Protein AF-A0A7X7ZI71-F1 (afdb_monomer)

Sequence (74 aa):
MATQHIYGRRRRGTPGKHIYLERLASVEAVSQTRSSNEYEITDLDHYFEFLGGLTASVNAARGSAVPTLVTDTT

pLDDT: mean 72.39, std 14.74, range [36.88, 89.56]

Solvent-accessible surface area (backbone atoms only — not comparable to full-atom values): 4708 Å² total; per-residue (Å²): 133,85,83,58,53,42,76,54,101,90,40,74,73,42,80,33,64,67,64,50,44,58,53,32,37,69,57,72,62,48,76,48,78,46,85,70,99,81,70,65,93,86,79,54,74,67,60,54,50,55,56,46,50,50,48,52,50,26,25,67,53,50,76,48,88,59,58,78,46,76,44,80,69,126

Foldseek 3Di:
DDQQADDDPPGDRDRDVPVVLVVLLPDQEAEDEDDDPPDDPPPDPVVCCPQVVSQVSSCVSNVHGHYYYYHYDD

Secondary structure (DSSP, 8-state):
----EEEETTEEEEE-HHHHHHHHHT---EEEEE---SS-TTS-THHHHHHHHHHHHHHHHHSS---EEEEE--

Mean predicted aligned error: 10.2 Å

Radius of gyration: 14.52 Å; Cα contacts (8 Å, |Δi|>4): 79; chains: 1; bounding b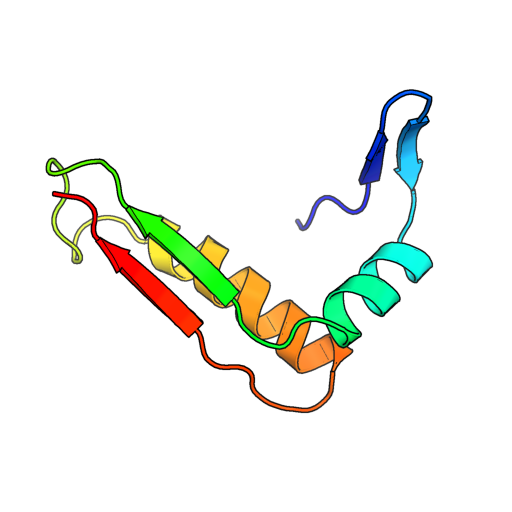ox: 31×25×37 Å

Nearest PDB structures (foldseek):
  1knw-assembly1_A  TM=6.061E-01  e=1.070E-01  Escherichia coli
  4r1m-assembly1_B  TM=6.154E-01  e=5.512E+00  Bacteroides thetaiotaomicron VPI-5482
  4r1l-assembly3_B  TM=5.158E-01  e=4.220E+00  Bacteroides thetaiotaomicron VPI-5482
  8jtp-assembly1_A  TM=3.476E-01  e=8.799E+00  Klebsiella pneumoniae subsp. pneumoniae

Structure (mmCIF, N/CA/C/O backbone):
data_AF-A0A7X7ZI71-F1
#
_entry.id   AF-A0A7X7ZI71-F1
#
loop_
_atom_site.group_PDB
_atom_site.id
_atom_site.type_symbol
_atom_site.label_atom_id
_atom_site.label_alt_id
_atom_site.label_comp_id
_atom_site.label_asym_id
_atom_site.label_entity_id
_atom_site.label_seq_id
_atom_site.pdbx_PDB_ins_code
_atom_site.Cartn_x
_atom_site.Cartn_y
_atom_site.Cartn_z
_atom_site.occupancy
_atom_site.B_iso_or_equiv
_atom_site.auth_seq_id
_atom_site.auth_comp_id
_atom_site.auth_asym_id
_atom_site.auth_atom_id
_atom_site.pdbx_PDB_model_num
ATOM 1 N N . MET A 1 1 ? 7.058 11.324 -6.564 1.00 36.88 1 MET A N 1
ATOM 2 C CA . MET A 1 1 ? 7.247 10.629 -7.865 1.00 36.88 1 MET A CA 1
ATOM 3 C C . MET A 1 1 ? 7.517 9.152 -7.590 1.00 36.88 1 MET A C 1
ATOM 5 O O . MET A 1 1 ? 8.579 8.838 -7.074 1.00 36.88 1 MET A O 1
ATOM 9 N N . ALA A 1 2 ? 6.554 8.257 -7.847 1.00 47.62 2 ALA A N 1
ATOM 10 C CA . ALA A 1 2 ? 6.706 6.821 -7.579 1.00 47.62 2 ALA A CA 1
ATOM 11 C C . ALA A 1 2 ? 7.713 6.175 -8.552 1.00 47.62 2 ALA A C 1
ATOM 13 O O . ALA A 1 2 ? 7.600 6.320 -9.771 1.00 47.62 2 ALA A O 1
ATOM 14 N N . THR A 1 3 ? 8.712 5.469 -8.029 1.00 52.25 3 THR A N 1
ATOM 15 C CA . THR A 1 3 ? 9.802 4.864 -8.806 1.00 52.25 3 THR A CA 1
ATOM 16 C C . THR A 1 3 ? 9.368 3.529 -9.435 1.00 52.25 3 THR A C 1
ATOM 18 O O . THR A 1 3 ? 9.447 2.473 -8.821 1.00 52.25 3 THR A O 1
ATOM 21 N N . GLN A 1 4 ? 8.927 3.550 -10.700 1.00 66.50 4 GLN A N 1
ATOM 22 C CA . GLN A 1 4 ? 8.431 2.371 -11.443 1.00 66.50 4 GLN A CA 1
ATOM 23 C C . GLN A 1 4 ? 9.539 1.547 -12.130 1.00 66.50 4 GLN A C 1
ATOM 25 O O . GLN A 1 4 ? 9.498 1.298 -13.340 1.00 66.50 4 GLN A O 1
ATOM 30 N N . HIS A 1 5 ? 10.541 1.119 -11.364 1.00 74.19 5 HIS A N 1
ATOM 31 C CA . HIS A 1 5 ? 11.690 0.380 -11.892 1.00 74.19 5 HIS A CA 1
ATOM 32 C C . HIS A 1 5 ? 11.773 -1.025 -11.301 1.00 74.19 5 HIS A C 1
ATOM 34 O O . HIS A 1 5 ? 11.660 -1.214 -10.092 1.00 74.19 5 HIS A O 1
ATOM 40 N N . ILE A 1 6 ? 11.997 -2.019 -12.162 1.00 73.12 6 ILE A N 1
ATOM 41 C CA . ILE A 1 6 ? 12.171 -3.410 -11.743 1.00 73.12 6 ILE A CA 1
ATOM 42 C C . ILE A 1 6 ? 13.618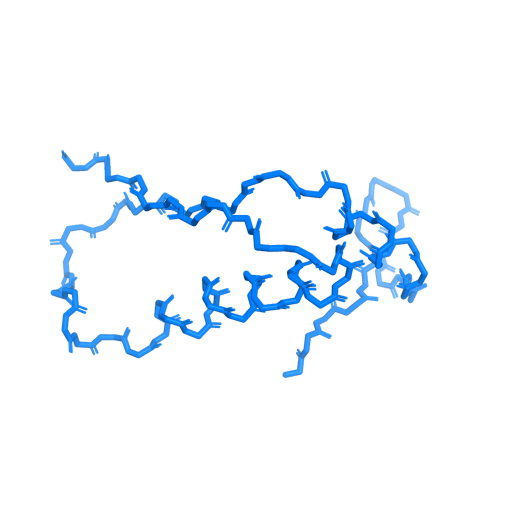 -3.620 -11.298 1.00 73.12 6 ILE A C 1
ATOM 44 O O . ILE A 1 6 ? 14.561 -3.368 -12.057 1.00 73.12 6 ILE A O 1
ATOM 48 N N . TYR A 1 7 ? 13.775 -4.159 -10.092 1.00 71.56 7 TYR A N 1
ATOM 49 C CA . TYR A 1 7 ? 15.045 -4.633 -9.558 1.00 71.56 7 TYR A CA 1
ATOM 50 C C . TYR A 1 7 ? 14.973 -6.142 -9.322 1.00 71.56 7 TYR A C 1
ATOM 52 O O . TYR A 1 7 ? 14.000 -6.660 -8.781 1.00 71.56 7 TYR A O 1
ATOM 60 N N . GLY A 1 8 ? 16.002 -6.865 -9.749 1.00 75.69 8 GLY A N 1
ATOM 61 C CA . GLY A 1 8 ? 16.128 -8.301 -9.547 1.00 75.69 8 GLY A CA 1
ATOM 62 C C . GLY A 1 8 ? 17.516 -8.802 -9.929 1.00 75.69 8 GLY A C 1
ATOM 63 O O . GLY A 1 8 ? 18.319 -8.081 -10.517 1.00 75.69 8 GLY A O 1
ATOM 64 N N . ARG A 1 9 ? 17.797 -10.078 -9.647 1.00 73.38 9 ARG A N 1
ATOM 65 C CA . ARG A 1 9 ? 19.129 -10.695 -9.820 1.00 73.38 9 ARG A CA 1
ATOM 66 C C . ARG A 1 9 ? 19.769 -10.482 -11.204 1.00 73.38 9 ARG A C 1
ATOM 68 O O . ARG A 1 9 ? 20.987 -10.492 -11.316 1.00 73.38 9 ARG A O 1
ATOM 75 N N . ARG A 1 10 ? 18.960 -10.300 -12.256 1.00 74.75 10 ARG A N 1
ATOM 76 C CA . ARG A 1 10 ? 19.412 -10.049 -13.640 1.00 74.75 10 ARG A CA 1
ATOM 77 C C . ARG A 1 10 ? 18.835 -8.774 -14.272 1.00 74.75 10 ARG A C 1
ATOM 79 O O . ARG A 1 10 ? 19.018 -8.570 -15.466 1.00 74.75 10 ARG A O 1
ATOM 86 N N . ARG A 1 11 ? 18.101 -7.944 -13.523 1.00 62.66 11 ARG A N 1
ATOM 87 C CA . ARG A 1 11 ? 17.458 -6.726 -14.049 1.00 62.66 11 ARG A CA 1
ATOM 88 C C . ARG A 1 11 ? 17.676 -5.568 -13.085 1.00 62.66 11 ARG A C 1
ATOM 90 O O . ARG A 1 11 ? 17.382 -5.689 -11.901 1.00 62.66 11 ARG A O 1
ATOM 97 N N . ARG A 1 12 ? 18.201 -4.455 -13.590 1.00 69.88 12 ARG A N 1
ATOM 98 C CA . ARG A 1 12 ? 18.440 -3.229 -12.823 1.00 69.88 12 ARG A CA 1
ATOM 99 C C . ARG A 1 12 ? 17.852 -2.064 -13.603 1.00 69.88 12 ARG A C 1
ATOM 101 O O . ARG A 1 12 ? 18.207 -1.883 -14.762 1.00 69.88 12 ARG A O 1
ATOM 108 N N . GLY A 1 13 ? 16.950 -1.308 -12.982 1.00 67.69 13 GLY A N 1
ATOM 109 C CA . GLY A 1 13 ? 16.459 -0.051 -13.550 1.00 67.69 13 GLY A CA 1
ATOM 110 C C . GLY A 1 13 ? 15.614 -0.196 -14.819 1.00 67.69 13 GLY A C 1
ATOM 111 O O . GLY A 1 13 ? 15.497 0.763 -15.570 1.00 67.69 13 GLY A O 1
ATOM 112 N N . THR A 1 14 ? 15.033 -1.368 -15.099 1.00 73.94 14 THR A N 1
ATOM 113 C CA . THR A 1 14 ? 14.176 -1.530 -16.286 1.00 73.94 14 THR A CA 1
ATOM 114 C C . THR A 1 14 ? 12.788 -0.934 -16.013 1.00 73.94 14 THR A C 1
ATOM 116 O O . THR A 1 14 ? 12.176 -1.320 -15.009 1.00 73.94 14 THR A O 1
ATOM 119 N N . PRO A 1 15 ? 12.262 -0.044 -16.879 1.00 74.50 15 PRO A N 1
ATOM 120 C CA . PRO A 1 15 ? 10.895 0.457 -16.766 1.00 74.50 15 PRO A CA 1
ATOM 121 C C . PRO A 1 15 ? 9.896 -0.700 -16.831 1.00 74.50 15 PRO A C 1
ATOM 123 O O . 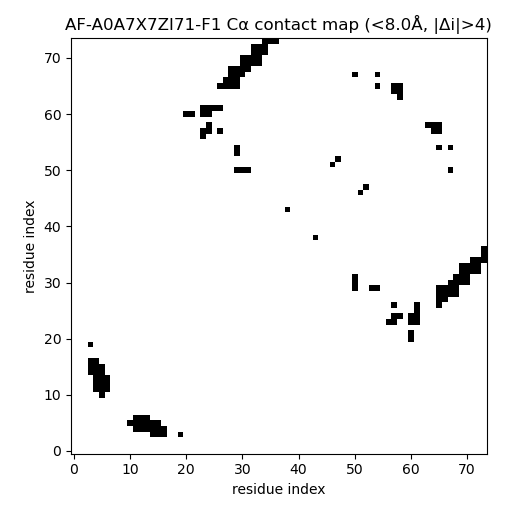PRO A 1 15 ? 9.957 -1.536 -17.733 1.00 74.50 15 PRO A O 1
ATOM 126 N N . GLY A 1 16 ? 8.989 -0.767 -15.860 1.00 79.56 16 GLY A N 1
ATOM 127 C CA . GLY A 1 16 ? 8.122 -1.932 -15.662 1.00 79.56 16 GLY A CA 1
ATOM 128 C C . GLY A 1 16 ? 6.686 -1.582 -15.316 1.00 79.56 16 GLY A C 1
ATOM 129 O O . GLY A 1 16 ? 6.084 -2.275 -14.504 1.00 79.56 16 GLY A O 1
ATOM 130 N N . LYS A 1 17 ? 6.146 -0.500 -15.888 1.00 79.25 17 LYS A N 1
ATOM 131 C CA . LYS A 1 17 ? 4.850 0.075 -15.489 1.00 79.25 17 LYS A CA 1
ATOM 132 C C . LYS A 1 17 ? 3.698 -0.937 -15.484 1.00 79.25 17 LYS A C 1
ATOM 134 O O . LYS A 1 17 ? 2.927 -0.955 -14.534 1.00 79.25 17 LYS A O 1
ATOM 139 N N . HIS A 1 18 ? 3.590 -1.781 -16.512 1.00 82.25 18 HIS A N 1
ATOM 140 C CA . HIS A 1 18 ? 2.512 -2.772 -16.604 1.00 82.25 18 HIS A CA 1
ATOM 141 C C . HIS A 1 18 ? 2.616 -3.836 -15.501 1.00 82.25 18 HIS A C 1
ATOM 143 O O . HIS A 1 18 ? 1.682 -4.005 -14.728 1.00 82.25 18 HIS A O 1
ATOM 149 N N . ILE A 1 19 ? 3.799 -4.439 -15.345 1.00 84.25 19 ILE A N 1
ATOM 150 C CA . ILE A 1 19 ? 4.079 -5.436 -14.298 1.00 84.25 19 ILE A CA 1
ATOM 151 C C . ILE A 1 19 ? 3.872 -4.833 -12.902 1.00 84.25 19 ILE A C 1
ATOM 153 O O . ILE A 1 19 ? 3.369 -5.495 -12.001 1.00 84.25 19 ILE A O 1
ATOM 157 N N . TYR A 1 20 ? 4.247 -3.568 -12.708 1.00 82.12 20 TYR A N 1
ATOM 158 C CA . TYR A 1 20 ? 4.034 -2.860 -11.449 1.00 82.12 20 TYR A CA 1
ATOM 159 C C . TYR A 1 20 ? 2.543 -2.728 -11.105 1.00 82.12 20 TYR A C 1
ATOM 161 O O . TYR A 1 20 ? 2.153 -3.034 -9.981 1.00 82.12 20 TYR A O 1
ATOM 169 N N . LEU A 1 21 ? 1.705 -2.334 -12.071 1.00 85.12 21 LEU A N 1
ATOM 170 C CA . LEU A 1 21 ? 0.257 -2.218 -11.869 1.00 85.12 21 LEU A CA 1
ATOM 171 C C . LEU A 1 21 ? -0.407 -3.577 -11.613 1.00 85.12 21 LEU A C 1
ATOM 173 O O . LEU A 1 21 ? -1.227 -3.680 -10.704 1.00 85.12 21 LEU A O 1
ATOM 177 N N . GLU A 1 22 ? -0.017 -4.624 -12.344 1.00 87.56 22 GLU A N 1
ATOM 178 C CA . GLU A 1 22 ? -0.509 -5.989 -12.098 1.00 87.56 22 GLU A CA 1
ATOM 179 C C . GLU A 1 22 ? -0.180 -6.463 -10.677 1.00 87.56 22 GLU A C 1
ATOM 181 O O . GLU A 1 22 ? -1.025 -7.039 -9.992 1.00 87.56 22 GLU A O 1
ATOM 186 N N . ARG A 1 23 ? 1.039 -6.181 -10.199 1.00 87.38 23 ARG A N 1
ATOM 187 C CA . ARG A 1 23 ? 1.445 -6.531 -8.833 1.00 87.38 23 ARG A CA 1
ATOM 188 C C . ARG A 1 23 ? 0.652 -5.756 -7.791 1.00 87.38 23 ARG A C 1
ATOM 190 O O . ARG A 1 23 ? 0.208 -6.374 -6.828 1.00 87.38 23 ARG A O 1
ATOM 197 N N . LEU A 1 24 ? 0.427 -4.458 -7.993 1.00 87.44 24 LEU A N 1
ATOM 198 C CA . LEU A 1 24 ? -0.404 -3.657 -7.089 1.00 87.44 24 LEU A CA 1
ATOM 199 C C . LEU A 1 24 ? -1.841 -4.185 -7.002 1.00 87.44 24 LEU A C 1
ATOM 201 O O . LEU A 1 24 ? -2.381 -4.263 -5.90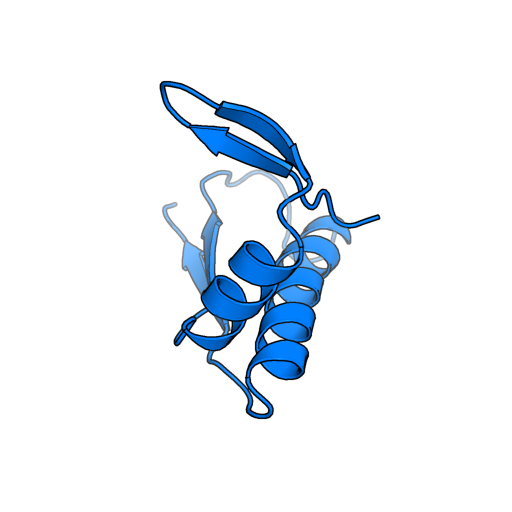4 1.00 87.44 24 LEU A O 1
ATOM 205 N N . ALA A 1 25 ? -2.439 -4.597 -8.122 1.00 87.56 25 ALA A N 1
ATOM 206 C CA . ALA A 1 25 ? -3.798 -5.142 -8.137 1.00 87.56 25 ALA A CA 1
ATOM 207 C C . ALA A 1 25 ? -3.932 -6.467 -7.356 1.00 87.56 25 ALA A C 1
ATOM 209 O O . ALA A 1 25 ? -5.010 -6.775 -6.854 1.00 87.56 25 ALA A O 1
ATOM 210 N N . SER A 1 26 ? -2.840 -7.231 -7.222 1.00 88.75 26 SER A N 1
ATOM 211 C CA . SER A 1 26 ? -2.797 -8.477 -6.440 1.00 88.75 26 SER A CA 1
ATOM 212 C C . SER A 1 26 ? -2.553 -8.293 -4.935 1.00 88.75 26 SER A C 1
ATOM 214 O O . SER A 1 26 ? -2.532 -9.280 -4.206 1.00 88.75 26 SER A O 1
ATOM 216 N N . VAL A 1 27 ? -2.331 -7.065 -4.455 1.00 88.81 27 VAL A N 1
ATOM 217 C CA . VAL A 1 27 ? -2.090 -6.808 -3.027 1.00 88.81 27 VAL A CA 1
ATOM 218 C C . VAL A 1 27 ? -3.399 -6.920 -2.244 1.00 88.81 27 VAL A C 1
ATOM 220 O O . VAL A 1 27 ? -4.397 -6.296 -2.597 1.00 88.81 27 VAL A O 1
ATOM 223 N N . GLU A 1 28 ? -3.377 -7.680 -1.149 1.00 87.88 28 GLU A N 1
ATOM 224 C CA . GLU A 1 28 ? -4.540 -7.888 -0.269 1.00 87.88 28 GLU A CA 1
ATOM 225 C C . GLU A 1 28 ? -4.428 -7.149 1.068 1.00 87.88 28 GLU A C 1
ATOM 227 O O . GLU A 1 28 ? -5.437 -6.923 1.728 1.00 87.88 28 GLU A O 1
ATOM 232 N N . ALA A 1 29 ? -3.220 -6.742 1.458 1.00 86.00 29 ALA A N 1
ATOM 233 C CA . ALA A 1 29 ? -2.962 -5.925 2.635 1.00 86.00 29 ALA A CA 1
ATOM 234 C C . ALA A 1 29 ? -1.671 -5.127 2.442 1.00 86.00 29 ALA A C 1
ATOM 236 O O . ALA A 1 29 ? -0.715 -5.609 1.828 1.00 86.00 29 ALA A O 1
ATOM 237 N N . VAL A 1 30 ? -1.625 -3.921 3.000 1.00 85.25 30 VAL A N 1
ATOM 238 C CA . VAL A 1 30 ? -0.395 -3.129 3.097 1.00 85.25 30 VAL A CA 1
ATOM 239 C C . VAL A 1 30 ? 0.039 -3.125 4.555 1.00 85.25 30 VAL A C 1
ATOM 241 O O . VAL A 1 30 ? -0.752 -2.790 5.429 1.00 85.25 30 VAL A O 1
ATOM 244 N N . SER A 1 31 ? 1.289 -3.495 4.828 1.00 83.19 31 SER A N 1
ATOM 245 C CA . SER A 1 31 ? 1.852 -3.487 6.178 1.00 83.19 31 SER A CA 1
ATOM 246 C C . SER A 1 31 ? 3.175 -2.731 6.205 1.00 83.19 31 SER A C 1
ATOM 248 O O . SER A 1 31 ? 3.971 -2.833 5.269 1.00 83.19 31 SER A O 1
ATOM 250 N N . GLN A 1 32 ? 3.405 -1.976 7.276 1.00 79.00 32 GLN A N 1
ATOM 251 C CA . GLN A 1 32 ? 4.693 -1.358 7.568 1.00 79.00 32 GLN A CA 1
ATOM 252 C C . GLN A 1 32 ? 5.094 -1.670 9.012 1.00 79.00 32 GLN A C 1
ATOM 254 O O . GLN A 1 32 ? 4.344 -1.394 9.950 1.00 79.00 32 GLN A O 1
ATOM 259 N N . THR A 1 33 ? 6.283 -2.250 9.176 1.00 68.62 33 THR A N 1
ATOM 260 C CA . THR A 1 33 ? 6.872 -2.540 10.486 1.00 68.62 33 THR A CA 1
ATOM 261 C C . THR A 1 33 ? 7.599 -1.311 11.016 1.00 68.62 33 THR A C 1
ATOM 263 O O . THR A 1 33 ? 8.422 -0.722 10.311 1.00 68.62 33 THR A O 1
ATOM 266 N N . ARG A 1 34 ? 7.318 -0.945 12.266 1.00 61.97 34 ARG A N 1
ATOM 267 C CA . ARG A 1 34 ? 8.052 0.063 13.032 1.00 61.97 34 ARG A CA 1
ATOM 268 C C . ARG A 1 34 ? 9.060 -0.631 13.940 1.00 61.97 34 ARG A C 1
ATOM 270 O O . ARG A 1 34 ? 8.689 -1.517 14.703 1.00 61.97 34 ARG A O 1
ATOM 277 N N . SER A 1 35 ? 10.324 -0.228 13.843 1.00 56.00 35 SER A N 1
ATOM 278 C CA . SER A 1 35 ? 11.427 -0.766 14.654 1.00 56.00 35 SER A CA 1
ATOM 279 C C . SER A 1 35 ? 12.204 0.310 15.424 1.00 56.00 35 SER A C 1
ATOM 281 O O . SER A 1 35 ? 13.284 0.024 15.931 1.00 56.00 35 SER A O 1
ATOM 283 N N . SER A 1 36 ? 11.703 1.549 15.494 1.00 49.47 36 SER A N 1
ATOM 284 C CA . SER A 1 36 ? 12.375 2.652 16.194 1.00 49.47 36 SER A CA 1
ATOM 285 C C . SER A 1 36 ? 11.426 3.334 17.169 1.00 49.47 36 SER A C 1
ATOM 287 O O . SER A 1 36 ? 10.409 3.891 16.767 1.00 49.47 36 SER A O 1
ATOM 289 N N . ASN A 1 37 ? 11.811 3.303 18.443 1.00 50.91 37 ASN A N 1
ATOM 290 C CA . ASN A 1 37 ? 11.087 3.840 19.595 1.00 50.91 37 ASN A CA 1
ATOM 291 C C . ASN A 1 37 ? 11.411 5.326 19.865 1.00 50.91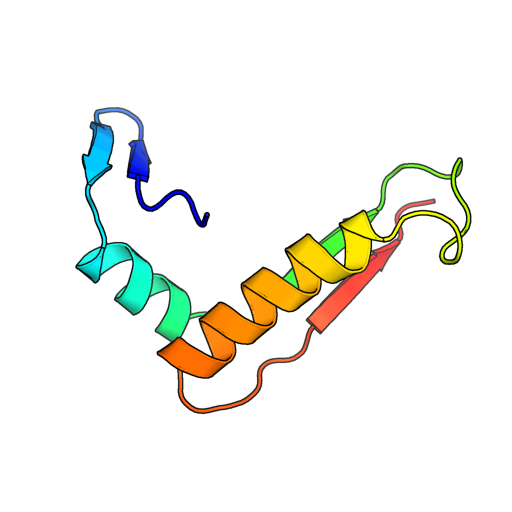 37 ASN A C 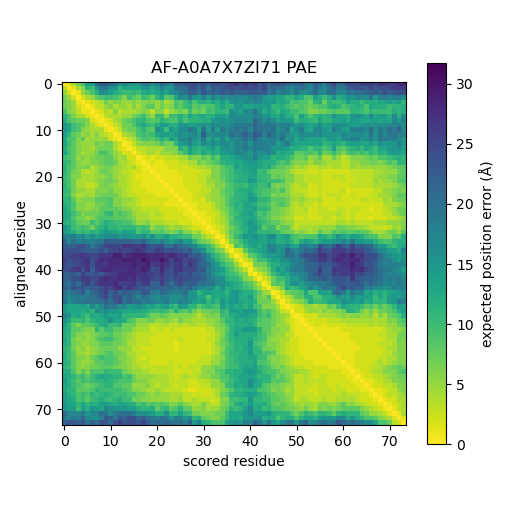1
ATOM 293 O O . ASN A 1 37 ? 11.391 5.763 21.008 1.00 50.91 37 ASN A O 1
ATOM 297 N N . GLU A 1 38 ? 11.812 6.090 18.843 1.00 48.06 38 GLU A N 1
ATOM 298 C CA . GLU A 1 38 ? 12.458 7.397 19.065 1.00 48.06 38 GLU A CA 1
ATOM 299 C C . GLU A 1 38 ? 11.717 8.596 18.462 1.00 48.06 38 GLU A C 1
ATOM 301 O O . GLU A 1 38 ? 12.147 9.723 18.659 1.00 48.06 38 GLU A O 1
ATOM 306 N N . TYR A 1 39 ? 10.570 8.402 17.797 1.00 51.88 39 TYR A N 1
ATOM 307 C CA . TYR A 1 39 ? 9.772 9.531 17.305 1.00 51.88 39 TYR A CA 1
ATOM 308 C C . TYR A 1 39 ? 8.270 9.284 17.467 1.00 51.88 39 TYR A C 1
ATOM 310 O O . TYR A 1 39 ? 7.722 8.300 16.961 1.00 51.88 39 TYR A O 1
ATOM 318 N N . GLU A 1 40 ? 7.619 10.191 18.198 1.00 50.47 40 GLU A N 1
ATOM 319 C CA . GLU A 1 40 ? 6.175 10.219 18.417 1.00 50.47 40 GLU A CA 1
ATOM 320 C C . GLU A 1 40 ? 5.408 10.155 17.086 1.00 50.47 40 GLU A C 1
ATOM 322 O O . GLU A 1 40 ? 5.774 10.768 16.083 1.00 50.47 40 GLU A O 1
ATOM 327 N N . ILE A 1 41 ? 4.289 9.424 17.099 1.00 52.22 41 ILE A N 1
ATOM 328 C CA . ILE A 1 41 ? 3.343 9.248 15.981 1.00 52.22 41 ILE A CA 1
ATOM 329 C C . ILE A 1 41 ? 2.851 10.588 15.389 1.00 52.22 41 ILE A C 1
ATOM 331 O O . ILE A 1 41 ? 2.322 10.601 14.278 1.00 52.22 41 ILE A O 1
ATOM 335 N N . THR A 1 42 ? 3.039 11.700 16.099 1.00 51.69 42 THR A N 1
ATOM 336 C CA . THR A 1 42 ? 2.567 13.046 15.761 1.00 51.69 42 THR A CA 1
ATOM 337 C C . THR A 1 42 ? 3.592 13.953 15.076 1.00 51.69 42 THR A C 1
ATOM 339 O O . THR A 1 42 ? 3.183 15.017 14.627 1.00 51.69 42 THR A O 1
ATOM 342 N N . ASP A 1 43 ? 4.872 13.569 14.969 1.00 49.88 43 ASP A N 1
ATOM 343 C CA . ASP A 1 43 ? 5.943 14.505 14.557 1.00 49.88 43 ASP A CA 1
ATOM 344 C C . ASP A 1 43 ? 6.556 14.227 13.164 1.00 49.88 43 ASP A C 1
ATOM 346 O O . ASP A 1 43 ? 7.351 15.014 12.658 1.00 49.88 43 ASP A O 1
ATOM 350 N N . LEU A 1 44 ? 6.197 13.120 12.495 1.00 51.41 44 LEU A N 1
ATOM 351 C CA . LEU A 1 44 ? 6.734 12.779 11.166 1.00 51.41 44 LEU A CA 1
ATOM 352 C C . LEU A 1 44 ? 5.634 12.528 10.123 1.00 51.41 44 LEU A C 1
ATOM 354 O O . LEU A 1 44 ? 5.147 11.406 9.949 1.00 51.41 44 LEU A O 1
ATOM 358 N N . ASP A 1 45 ? 5.349 13.557 9.324 1.00 50.19 45 ASP A N 1
ATOM 359 C CA . ASP A 1 45 ? 4.460 13.524 8.147 1.00 50.19 45 ASP A CA 1
ATOM 360 C C . ASP A 1 45 ? 4.816 12.408 7.137 1.00 50.19 45 ASP A C 1
ATOM 362 O O . ASP A 1 45 ? 3.966 11.895 6.401 1.00 50.19 45 ASP A O 1
ATOM 366 N N . HIS A 1 46 ? 6.073 11.958 7.142 1.00 54.31 46 HIS A N 1
ATOM 367 C CA . HIS A 1 46 ? 6.600 10.92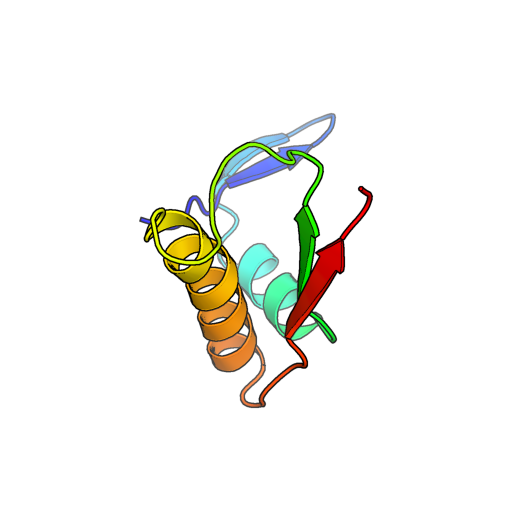4 6.251 1.00 54.31 46 HIS A CA 1
ATOM 368 C C . HIS A 1 46 ? 5.946 9.542 6.420 1.00 54.31 46 HIS A C 1
ATOM 370 O O . HIS A 1 46 ? 5.932 8.752 5.472 1.00 54.31 46 HIS A O 1
ATOM 376 N N . TYR A 1 47 ? 5.377 9.226 7.587 1.00 50.59 47 TYR A N 1
ATOM 377 C CA . TYR A 1 47 ? 4.727 7.926 7.801 1.00 50.59 47 TYR A CA 1
ATOM 378 C C . TYR A 1 47 ? 3.396 7.809 7.056 1.00 50.59 47 TYR A C 1
ATOM 380 O O . TYR A 1 47 ? 3.094 6.757 6.485 1.00 50.59 47 TYR A O 1
ATOM 388 N N . PHE A 1 48 ? 2.624 8.894 7.004 1.00 52.66 48 PHE A N 1
ATOM 389 C CA . PHE A 1 48 ? 1.374 8.927 6.249 1.00 52.66 48 PHE A CA 1
ATOM 390 C C . PHE A 1 48 ? 1.628 8.963 4.744 1.00 52.66 48 PHE A C 1
ATOM 392 O O . PHE A 1 48 ? 0.871 8.355 3.988 1.00 52.66 48 PHE A O 1
ATOM 399 N N . GLU A 1 49 ? 2.706 9.609 4.298 1.00 59.38 49 GLU A N 1
ATOM 400 C CA . GLU A 1 49 ? 2.990 9.748 2.870 1.00 59.38 49 GLU A CA 1
ATOM 401 C C . GLU A 1 49 ? 3.303 8.399 2.203 1.00 59.38 49 GLU A C 1
ATOM 403 O O . GLU A 1 49 ? 2.722 8.072 1.167 1.00 59.38 49 GLU A O 1
ATOM 408 N N . PHE A 1 50 ? 4.167 7.572 2.801 1.00 64.88 50 PHE A N 1
ATOM 409 C CA . PHE A 1 50 ? 4.542 6.289 2.195 1.00 64.88 50 PHE A CA 1
ATOM 410 C C . PHE A 1 50 ? 3.465 5.219 2.364 1.00 64.88 50 PHE A C 1
ATOM 412 O O . PHE A 1 50 ? 3.108 4.542 1.395 1.00 64.88 50 PHE A O 1
ATOM 419 N N . LEU A 1 51 ? 2.925 5.076 3.577 1.00 74.94 51 LEU A N 1
ATOM 420 C CA . LEU A 1 51 ? 1.892 4.083 3.858 1.00 74.94 51 LEU A CA 1
ATOM 421 C C . LEU A 1 51 ? 0.581 4.442 3.148 1.00 74.94 51 LEU A C 1
ATOM 423 O O . LEU A 1 51 ? -0.033 3.593 2.494 1.00 74.94 51 LEU A O 1
ATOM 427 N N . GLY A 1 52 ? 0.187 5.714 3.215 1.00 77.62 52 GLY A N 1
ATOM 428 C CA . GLY A 1 52 ? -0.979 6.246 2.519 1.00 77.62 52 GLY A CA 1
ATOM 429 C C . GLY A 1 52 ? -0.794 6.245 1.004 1.00 77.62 52 GLY A C 1
ATOM 430 O O . GLY A 1 52 ? -1.688 5.795 0.291 1.00 77.62 52 GLY A O 1
ATOM 431 N N . GLY A 1 53 ? 0.374 6.647 0.496 1.00 83.44 53 GLY A N 1
ATOM 432 C CA . GLY A 1 53 ? 0.670 6.658 -0.940 1.00 83.44 53 GLY A CA 1
ATOM 433 C C . GLY A 1 53 ? 0.652 5.264 -1.571 1.00 83.44 53 GLY A C 1
ATOM 434 O O . GLY A 1 53 ? 0.088 5.079 -2.657 1.00 83.44 53 GLY A O 1
ATOM 435 N N . LEU A 1 54 ? 1.203 4.257 -0.884 1.00 84.62 54 LEU A N 1
ATOM 436 C CA . LEU A 1 54 ? 1.140 2.868 -1.339 1.00 84.62 54 LEU A CA 1
ATOM 437 C C . LEU A 1 54 ? -0.288 2.315 -1.256 1.00 84.62 54 LEU A C 1
ATOM 439 O O . LEU A 1 54 ? -0.757 1.724 -2.227 1.00 84.62 54 LEU A O 1
ATOM 443 N N . THR A 1 55 ? -0.998 2.562 -0.152 1.00 86.00 55 THR A N 1
ATOM 444 C CA . THR A 1 55 ? -2.403 2.145 0.009 1.00 86.00 55 THR A CA 1
ATOM 445 C C . THR A 1 55 ? -3.285 2.748 -1.086 1.00 86.00 55 THR A C 1
ATOM 447 O O . THR A 1 55 ? -4.039 2.032 -1.739 1.00 86.00 55 THR A O 1
ATOM 450 N N . ALA A 1 56 ? -3.148 4.047 -1.361 1.00 86.56 56 ALA A N 1
ATOM 451 C CA . ALA A 1 56 ? -3.879 4.725 -2.427 1.00 86.56 56 ALA A CA 1
ATOM 452 C C . ALA A 1 56 ? -3.551 4.142 -3.812 1.00 86.56 56 ALA A C 1
ATOM 454 O O . ALA A 1 56 ? -4.453 3.944 -4.624 1.00 86.56 56 ALA A O 1
ATOM 455 N N . SER A 1 57 ? -2.282 3.809 -4.066 1.00 87.75 57 SER A N 1
ATOM 456 C CA . SER A 1 57 ? -1.853 3.188 -5.327 1.00 87.75 57 SER A CA 1
ATOM 457 C C . SER A 1 57 ? -2.426 1.778 -5.507 1.00 87.75 57 SER A C 1
ATOM 459 O O . SER A 1 57 ? -2.859 1.434 -6.607 1.00 87.75 57 SER A O 1
ATOM 461 N N . VAL A 1 58 ? -2.474 0.977 -4.437 1.00 88.31 58 VAL A N 1
ATOM 462 C CA . VAL A 1 58 ? -3.120 -0.347 -4.433 1.00 88.31 58 VAL A CA 1
ATOM 463 C C . VAL A 1 58 ? -4.620 -0.206 -4.670 1.00 88.31 58 VAL A C 1
ATOM 465 O O . VAL A 1 58 ? -5.151 -0.852 -5.569 1.00 88.31 58 VAL A O 1
ATOM 468 N N . ASN A 1 59 ? -5.292 0.687 -3.942 1.00 88.88 59 ASN A N 1
ATOM 469 C CA . ASN A 1 59 ? -6.728 0.924 -4.097 1.00 88.88 59 ASN A CA 1
ATOM 470 C C . ASN A 1 59 ? -7.075 1.371 -5.524 1.00 88.88 59 ASN A C 1
ATOM 472 O O . ASN A 1 59 ? -8.052 0.891 -6.096 1.00 88.88 59 ASN A O 1
ATOM 476 N N . 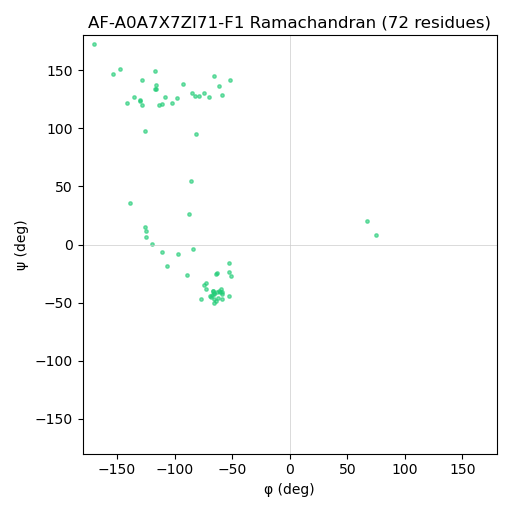ALA A 1 60 ? -6.257 2.242 -6.123 1.00 89.00 60 ALA A N 1
ATOM 477 C CA . ALA A 1 60 ? -6.436 2.694 -7.499 1.00 89.00 60 ALA A CA 1
ATOM 478 C C . ALA A 1 60 ? -6.221 1.568 -8.525 1.00 89.00 60 ALA A C 1
ATOM 480 O O . ALA A 1 60 ? -6.966 1.481 -9.497 1.00 89.00 60 ALA A O 1
ATOM 481 N N . ALA A 1 61 ? -5.228 0.697 -8.317 1.00 89.12 61 ALA A N 1
ATOM 482 C CA . ALA A 1 61 ? -4.952 -0.427 -9.215 1.00 89.12 61 ALA A CA 1
ATOM 483 C C . ALA A 1 61 ? -5.973 -1.571 -9.076 1.00 89.12 61 ALA A C 1
ATOM 485 O O . ALA A 1 61 ? -6.294 -2.231 -10.062 1.00 89.12 61 ALA A O 1
ATOM 486 N N . ARG A 1 62 ? -6.478 -1.810 -7.861 1.00 88.00 62 ARG A N 1
ATOM 487 C CA . ARG A 1 62 ? -7.404 -2.903 -7.525 1.00 88.00 62 ARG A CA 1
ATOM 488 C C . ARG A 1 62 ? -8.878 -2.521 -7.692 1.00 88.00 62 ARG A C 1
ATOM 490 O O . ARG A 1 62 ? -9.720 -3.396 -7.863 1.00 88.00 62 ARG A O 1
ATOM 497 N N . GLY A 1 63 ? -9.209 -1.235 -7.579 1.00 89.56 63 GLY A N 1
ATOM 498 C CA . GLY A 1 63 ? -10.588 -0.734 -7.570 1.00 89.56 63 GLY A CA 1
ATOM 499 C C . GLY A 1 63 ? -11.350 -0.989 -6.262 1.00 89.56 63 GLY A C 1
ATOM 500 O O . GLY A 1 63 ? -12.555 -0.765 -6.201 1.00 89.56 63 GLY A O 1
ATOM 501 N N . SER A 1 64 ? -10.679 -1.468 -5.213 1.00 86.56 64 SER A N 1
ATOM 502 C CA . SER A 1 64 ? -11.276 -1.729 -3.898 1.00 86.56 64 SER A CA 1
ATOM 503 C C . SER A 1 64 ? -10.265 -1.490 -2.783 1.00 86.56 64 SER A C 1
ATOM 505 O O . SER A 1 64 ? -9.062 -1.658 -2.985 1.00 86.56 64 SER A O 1
ATOM 507 N N . ALA A 1 65 ? -10.763 -1.099 -1.608 1.00 86.81 65 ALA A N 1
ATOM 508 C CA . ALA A 1 65 ? -9.930 -0.834 -0.444 1.00 86.81 65 ALA A CA 1
ATOM 509 C C . ALA A 1 65 ? -9.247 -2.111 0.075 1.00 86.81 65 ALA A C 1
ATOM 511 O O . ALA A 1 65 ? -9.838 -3.196 0.048 1.00 86.81 65 ALA A O 1
ATOM 512 N N . VAL A 1 66 ? -8.022 -1.963 0.579 1.00 86.12 66 VAL A N 1
ATOM 513 C CA . VAL A 1 66 ? -7.290 -3.005 1.312 1.00 86.12 66 VAL A CA 1
ATOM 514 C C . VAL A 1 66 ? -7.011 -2.558 2.750 1.00 86.12 66 VAL A C 1
ATOM 516 O O . VAL A 1 66 ? -6.853 -1.360 2.991 1.00 86.12 66 VAL A O 1
ATOM 519 N N . PRO A 1 67 ? -6.952 -3.486 3.720 1.00 86.38 67 PRO A N 1
ATOM 520 C CA . PRO A 1 67 ? -6.511 -3.174 5.071 1.00 86.38 67 PRO A CA 1
ATOM 521 C C . PRO A 1 67 ? -5.062 -2.670 5.080 1.00 86.38 67 PRO A C 1
ATOM 523 O O . PRO A 1 67 ? -4.172 -3.245 4.445 1.00 86.38 67 PRO A O 1
ATOM 526 N N . THR A 1 68 ? -4.841 -1.615 5.859 1.00 83.50 68 THR A N 1
ATOM 527 C CA . THR A 1 68 ? -3.526 -1.028 6.115 1.00 83.50 68 THR A CA 1
ATOM 528 C C . THR A 1 68 ? -3.154 -1.286 7.569 1.00 83.50 68 THR A C 1
ATOM 530 O O . THR A 1 68 ? -3.878 -0.889 8.480 1.00 83.50 68 THR A O 1
ATOM 533 N N . LEU A 1 69 ? -2.039 -1.977 7.783 1.00 80.38 69 LEU A N 1
ATOM 534 C CA . LEU A 1 69 ? -1.586 -2.454 9.084 1.00 80.38 69 LEU A CA 1
ATOM 535 C C . LEU A 1 69 ? -0.269 -1.774 9.460 1.00 80.38 69 LEU A C 1
ATOM 537 O O . LEU A 1 69 ? 0.647 -1.668 8.644 1.00 80.38 69 LEU A O 1
ATOM 541 N N . VAL A 1 70 ? -0.152 -1.362 10.716 1.00 75.88 70 VAL A N 1
ATOM 542 C CA . VAL A 1 70 ? 1.115 -0.915 11.297 1.00 75.88 70 VAL A CA 1
ATOM 543 C C . VAL A 1 70 ? 1.495 -1.933 12.355 1.00 75.88 70 VAL A C 1
ATOM 545 O O . VAL A 1 70 ? 0.720 -2.183 13.276 1.00 75.88 70 VAL A O 1
ATOM 548 N N . THR A 1 71 ? 2.653 -2.563 12.187 1.00 72.25 71 THR A N 1
ATOM 549 C CA . THR A 1 71 ? 3.160 -3.549 13.144 1.00 72.25 71 THR A CA 1
ATOM 550 C C . THR A 1 71 ? 4.227 -2.892 13.997 1.00 72.25 71 THR A C 1
ATOM 552 O O . THR A 1 71 ? 5.216 -2.395 13.461 1.00 72.25 71 THR A O 1
ATOM 555 N N . ASP A 1 72 ? 4.017 -2.894 15.309 1.00 66.50 72 ASP A N 1
ATOM 556 C CA . ASP A 1 72 ? 4.989 -2.419 16.287 1.00 66.50 72 ASP A CA 1
ATOM 557 C C . ASP A 1 72 ? 5.852 -3.587 16.787 1.00 66.50 72 ASP A C 1
ATOM 559 O O . ASP A 1 72 ? 5.340 -4.691 16.985 1.00 66.50 72 ASP A O 1
ATOM 563 N N . THR A 1 73 ? 7.157 -3.363 16.928 1.00 57.06 73 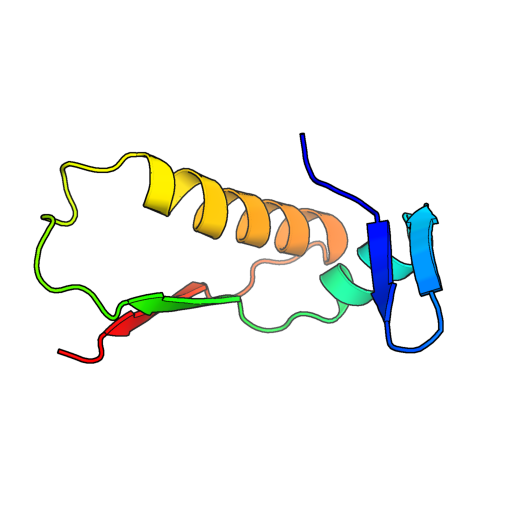THR A N 1
ATOM 564 C CA . THR A 1 73 ? 8.123 -4.372 17.404 1.00 57.06 73 THR A CA 1
ATOM 565 C C . THR A 1 73 ? 8.952 -3.904 18.605 1.00 57.06 73 THR A C 1
ATOM 567 O O . THR A 1 73 ? 9.966 -4.535 18.906 1.00 57.06 73 THR A O 1
ATOM 570 N N . THR A 1 74 ? 8.540 -2.828 19.290 1.00 51.41 74 THR A N 1
ATOM 571 C CA . THR A 1 74 ? 9.119 -2.410 20.585 1.00 51.41 74 THR A CA 1
ATOM 572 C C . THR A 1 74 ? 8.690 -3.288 21.750 1.00 51.41 74 THR A C 1
ATOM 574 O O . THR A 1 74 ? 7.505 -3.691 21.770 1.00 51.41 74 THR A O 1
#